Protein AF-A0A935Y5U5-F1 (afdb_monomer_lite)

Secondary structure (DSSP, 8-state):
-HHHHHHHHHHHHHHHHHHHHH-TT-HHHHHHHHHHHHHH-TT-SS-TTHHHHHHHHHHHGGGHHHHHHHHHHHHHHHHHHHHHTT-HHHHHHHHHHHHHH-TT-HHHHHHHHHHHHTT-

Radius of gyration: 15.13 Å; chains: 1; bounding box: 42×33×37 Å

Foldseek 3Di:
DLVVLLVVLVVQLVVLVVVCVVVVLPLVSLLSNLVSLCSNVVVCPPLRSLVSLVSSLVNVVVPCPVCLVVLLVSLCSVLVVCVVVVNLVSNLVSLVVNCVSPVPPPVSVVSNVVSVVVPD

Structure (mmCIF, N/CA/C/O backbone):
data_AF-A0A935Y5U5-F1
#
_entry.id   AF-A0A935Y5U5-F1
#
loop_
_atom_site.group_PDB
_atom_site.id
_atom_site.type_symbol
_atom_site.label_atom_id
_atom_site.label_alt_id
_atom_site.label_comp_id
_atom_site.label_asym_id
_atom_site.label_entity_id
_atom_site.label_seq_id
_atom_site.pdbx_PDB_ins_code
_atom_site.Cartn_x
_atom_site.Cartn_y
_atom_site.Cartn_z
_atom_site.occupancy
_atom_site.B_iso_or_equiv
_atom_site.auth_seq_id
_atom_site.auth_comp_id
_atom_site.auth_asym_id
_atom_site.auth_atom_id
_atom_site.pdbx_PDB_model_num
ATOM 1 N N . MET A 1 1 ? 18.729 18.181 -3.562 1.00 60.41 1 MET A N 1
ATOM 2 C CA . MET A 1 1 ? 18.471 16.768 -3.198 1.00 60.41 1 MET A CA 1
ATOM 3 C C . MET A 1 1 ? 17.078 16.299 -3.629 1.00 60.41 1 MET A C 1
ATOM 5 O O . MET A 1 1 ? 17.011 15.240 -4.228 1.00 60.41 1 MET A O 1
ATOM 9 N N . ALA A 1 2 ? 15.997 17.071 -3.429 1.00 64.44 2 ALA A N 1
ATOM 10 C CA . ALA A 1 2 ? 14.640 16.671 -3.849 1.00 64.44 2 ALA A CA 1
ATOM 11 C C . ALA A 1 2 ? 14.477 16.396 -5.366 1.00 64.44 2 ALA A C 1
ATOM 13 O O . ALA A 1 2 ? 13.883 15.388 -5.730 1.00 64.44 2 ALA A O 1
ATOM 14 N N . TYR A 1 3 ? 15.071 17.219 -6.242 1.00 64.12 3 TYR A N 1
ATOM 15 C CA . TYR A 1 3 ? 14.993 17.035 -7.704 1.00 64.12 3 TYR A CA 1
ATOM 16 C C . TYR A 1 3 ? 15.606 15.713 -8.202 1.00 64.12 3 TYR A C 1
ATOM 18 O O . TYR A 1 3 ? 14.997 15.019 -9.004 1.00 64.12 3 TYR A O 1
ATOM 26 N N . TYR A 1 4 ? 16.760 15.307 -7.662 1.00 67.88 4 TYR A N 1
ATOM 27 C CA . TYR A 1 4 ? 17.428 14.056 -8.050 1.00 67.88 4 TYR A CA 1
ATOM 28 C C . TYR A 1 4 ? 16.581 12.815 -7.730 1.00 67.88 4 TYR A C 1
ATOM 30 O O . TYR A 1 4 ? 16.537 11.859 -8.499 1.00 67.88 4 TYR A O 1
ATOM 38 N N . ASN A 1 5 ? 15.875 12.846 -6.597 1.00 74.62 5 ASN A N 1
ATOM 39 C CA . ASN A 1 5 ? 15.003 11.747 -6.196 1.00 74.62 5 ASN A CA 1
ATOM 40 C C . ASN A 1 5 ? 13.753 11.670 -7.082 1.00 74.62 5 ASN A C 1
ATOM 42 O O . ASN A 1 5 ? 13.278 10.572 -7.353 1.00 74.62 5 ASN A O 1
ATOM 46 N N . LEU A 1 6 ? 13.239 12.811 -7.554 1.00 82.06 6 LEU A N 1
ATOM 47 C CA . LEU A 1 6 ? 12.109 12.846 -8.481 1.00 82.06 6 LEU A CA 1
ATOM 48 C C . LEU A 1 6 ? 12.471 12.189 -9.821 1.00 82.06 6 LEU A C 1
ATOM 50 O O . LEU A 1 6 ? 11.748 11.300 -10.270 1.00 82.06 6 LEU A O 1
ATOM 54 N N . ASP A 1 7 ? 13.622 12.547 -10.395 1.00 87.25 7 ASP A N 1
ATOM 55 C CA . ASP A 1 7 ? 14.110 11.965 -11.652 1.00 87.25 7 ASP A CA 1
ATOM 56 C C . ASP A 1 7 ? 14.351 10.453 -11.516 1.00 87.25 7 ASP A C 1
ATOM 58 O O . ASP A 1 7 ? 13.924 9.662 -12.361 1.00 87.25 7 ASP A O 1
ATOM 62 N N . ALA A 1 8 ? 14.972 10.025 -10.411 1.00 92.00 8 ALA A N 1
ATOM 63 C CA . ALA A 1 8 ? 15.203 8.610 -10.130 1.00 92.00 8 ALA A CA 1
ATOM 64 C C . ALA A 1 8 ? 13.888 7.819 -9.983 1.00 92.00 8 ALA A C 1
ATOM 66 O O . ALA A 1 8 ? 13.785 6.692 -10.473 1.00 92.00 8 ALA A O 1
ATOM 67 N N . ASN A 1 9 ? 12.863 8.404 -9.355 1.00 92.81 9 ASN A N 1
ATOM 68 C CA . ASN A 1 9 ? 11.550 7.772 -9.224 1.00 92.81 9 ASN A CA 1
ATOM 69 C C . ASN A 1 9 ? 10.839 7.637 -10.580 1.00 92.81 9 ASN A C 1
ATOM 71 O O . ASN A 1 9 ? 10.286 6.577 -10.871 1.00 92.81 9 ASN A O 1
ATOM 75 N N . GLN A 1 10 ? 10.896 8.657 -11.440 1.00 94.69 10 GLN A N 1
ATOM 76 C CA . GLN A 1 10 ? 10.327 8.580 -12.792 1.00 94.69 10 GLN A CA 1
ATOM 77 C C . GLN A 1 10 ? 11.006 7.493 -13.635 1.00 94.69 10 GLN A C 1
ATOM 79 O O . GLN A 1 10 ? 10.340 6.701 -14.307 1.00 94.69 10 GLN A O 1
ATOM 84 N N . GLN A 1 11 ? 12.337 7.414 -13.568 1.00 95.44 11 GLN A N 1
ATOM 85 C CA . GLN A 1 11 ? 13.107 6.377 -14.258 1.00 95.44 11 GLN A CA 1
ATOM 86 C C . GLN A 1 11 ? 12.776 4.974 -13.737 1.00 95.44 11 GLN A C 1
ATOM 88 O O . GLN A 1 11 ? 12.621 4.039 -14.532 1.00 95.44 11 GLN A O 1
ATOM 93 N N . ALA A 1 12 ? 12.629 4.821 -12.418 1.00 95.50 12 ALA A N 1
ATOM 94 C CA . ALA A 1 12 ? 12.221 3.563 -11.810 1.00 95.50 12 ALA A CA 1
ATOM 95 C C . ALA A 1 12 ? 10.825 3.135 -12.290 1.00 95.50 12 ALA A C 1
ATOM 97 O O . ALA A 1 12 ? 10.672 1.997 -12.738 1.00 95.50 12 ALA A O 1
ATOM 98 N N . ASP A 1 13 ? 9.829 4.031 -12.275 1.00 97.81 13 ASP A N 1
ATOM 99 C CA . ASP A 1 13 ? 8.478 3.707 -12.757 1.00 97.81 13 ASP A CA 1
ATOM 100 C C . ASP A 1 13 ? 8.489 3.250 -14.221 1.00 97.81 13 ASP A C 1
ATOM 102 O O . ASP A 1 13 ? 7.955 2.187 -14.537 1.00 97.81 13 ASP A O 1
ATOM 106 N N . SER A 1 14 ? 9.171 3.996 -15.097 1.00 97.19 14 SER A N 1
ATOM 107 C CA . SER A 1 14 ? 9.289 3.664 -16.524 1.00 97.19 14 SER A CA 1
ATOM 108 C C . SER A 1 14 ? 9.949 2.301 -16.756 1.00 97.19 14 SER A C 1
ATOM 110 O O . SER A 1 14 ? 9.502 1.510 -17.591 1.00 97.19 14 SER A O 1
ATOM 112 N N . THR A 1 15 ? 10.990 1.986 -15.984 1.00 97.44 15 THR A N 1
ATOM 113 C CA . THR A 1 15 ? 11.693 0.701 -16.084 1.00 97.44 15 THR A CA 1
ATOM 114 C C . THR A 1 15 ? 10.771 -0.455 -15.710 1.00 97.44 15 THR A C 1
ATOM 116 O O . THR A 1 15 ? 10.658 -1.426 -16.459 1.00 97.44 15 THR A O 1
ATOM 119 N N . PHE A 1 16 ? 10.061 -0.348 -14.585 1.00 97.88 16 PHE A N 1
ATOM 120 C CA . PHE A 1 16 ? 9.140 -1.401 -14.159 1.00 97.88 16 PHE A CA 1
ATOM 121 C C . PHE A 1 16 ? 7.875 -1.470 -15.017 1.00 97.88 16 PHE A C 1
ATOM 123 O O . PHE A 1 16 ? 7.330 -2.559 -15.176 1.00 97.88 16 PHE A O 1
ATOM 130 N N . ALA A 1 17 ? 7.440 -0.368 -15.634 1.00 97.94 17 ALA A N 1
ATOM 131 C CA . ALA A 1 17 ? 6.370 -0.395 -16.627 1.00 97.94 17 ALA A CA 1
ATOM 132 C C . ALA A 1 17 ? 6.724 -1.331 -17.796 1.00 97.94 17 ALA A C 1
ATOM 134 O O . ALA A 1 17 ? 5.956 -2.246 -18.082 1.00 97.94 17 ALA A O 1
ATOM 135 N N . LYS A 1 18 ? 7.928 -1.198 -18.372 1.00 98.00 18 LYS A N 1
ATOM 136 C CA . LYS A 1 18 ? 8.413 -2.079 -19.454 1.00 98.00 18 LYS A CA 1
ATOM 137 C C . LYS A 1 18 ? 8.526 -3.545 -19.027 1.00 98.00 18 LYS A C 1
ATOM 139 O O . LYS A 1 18 ? 8.200 -4.444 -19.792 1.00 98.00 18 LYS A O 1
ATOM 144 N N . VAL A 1 19 ? 8.965 -3.810 -17.794 1.00 97.06 19 VAL A N 1
ATOM 145 C CA . VAL A 1 19 ? 9.018 -5.184 -17.254 1.00 97.06 19 VAL A CA 1
ATOM 146 C C . VAL A 1 19 ? 7.619 -5.808 -17.191 1.00 97.06 19 VAL A C 1
ATOM 148 O O . VAL A 1 19 ? 7.440 -6.984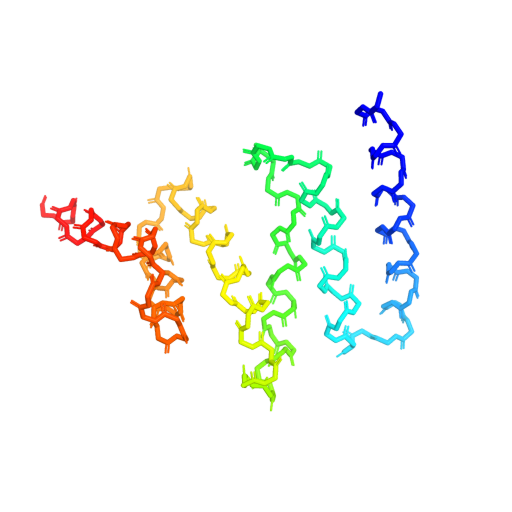 -17.518 1.00 97.06 19 VAL A O 1
ATOM 151 N N . LEU A 1 20 ? 6.621 -5.023 -16.786 1.00 98.06 20 LEU A N 1
ATOM 152 C CA . LEU A 1 20 ? 5.242 -5.478 -16.623 1.00 98.06 20 LEU A CA 1
ATOM 153 C C . LEU A 1 20 ? 4.478 -5.615 -17.946 1.00 98.06 20 LEU A C 1
ATOM 155 O O . LEU A 1 20 ? 3.485 -6.335 -17.971 1.00 98.06 20 LEU A O 1
ATOM 159 N N . GLU A 1 21 ? 4.951 -5.012 -19.042 1.00 97.19 21 GLU A N 1
ATOM 160 C CA . GLU A 1 21 ? 4.450 -5.320 -20.393 1.00 97.19 21 GLU A CA 1
ATOM 161 C C . GLU A 1 21 ? 4.697 -6.793 -20.756 1.00 97.19 21 GLU A C 1
ATOM 163 O O . GLU A 1 21 ? 3.873 -7.422 -21.415 1.00 97.19 21 GLU A O 1
ATOM 168 N N . ILE A 1 22 ? 5.812 -7.360 -20.286 1.00 97.25 22 ILE A N 1
ATOM 169 C CA . ILE A 1 22 ? 6.205 -8.751 -20.550 1.00 97.25 22 ILE A CA 1
ATOM 170 C C . ILE A 1 22 ? 5.671 -9.687 -19.458 1.00 97.25 22 ILE A C 1
ATOM 172 O O . ILE A 1 22 ? 5.269 -10.817 -19.730 1.00 97.25 22 ILE A O 1
ATOM 176 N N . THR A 1 23 ? 5.679 -9.230 -18.203 1.00 95.50 23 THR A N 1
ATOM 177 C CA . THR A 1 23 ? 5.348 -10.049 -17.024 1.00 95.50 23 THR A CA 1
ATOM 178 C C . THR A 1 23 ? 4.293 -9.379 -16.136 1.00 95.50 23 THR A C 1
ATOM 180 O O . THR A 1 23 ? 4.571 -9.023 -14.990 1.00 95.50 23 THR A O 1
ATOM 183 N N . PRO A 1 24 ? 3.044 -9.216 -16.612 1.00 95.88 24 PR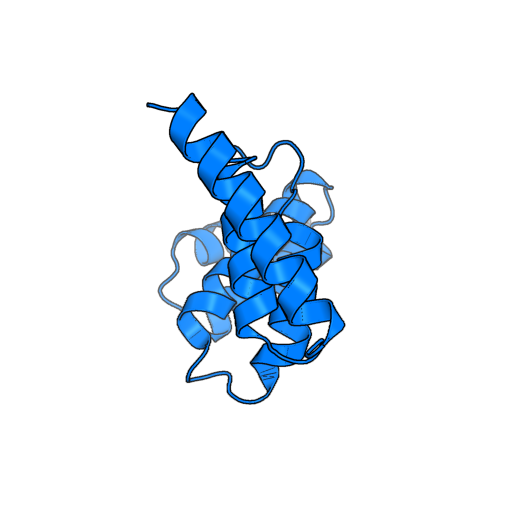O A N 1
ATOM 184 C CA . PRO A 1 24 ? 2.022 -8.430 -15.912 1.00 95.88 24 PRO A CA 1
ATOM 185 C C . PRO A 1 24 ? 1.583 -9.039 -14.574 1.00 95.88 24 PRO A C 1
ATOM 187 O O . PRO A 1 24 ? 0.980 -8.355 -13.756 1.00 95.88 24 PRO A O 1
ATOM 190 N N . THR A 1 25 ? 1.890 -10.308 -14.313 1.00 95.56 25 THR A N 1
ATOM 191 C CA . THR A 1 25 ? 1.591 -10.990 -13.045 1.00 95.56 25 THR A CA 1
ATOM 192 C C . THR A 1 25 ? 2.727 -10.888 -12.024 1.00 95.56 25 THR A C 1
ATOM 194 O O . THR A 1 25 ? 2.619 -11.415 -10.915 1.00 95.56 25 THR A O 1
ATOM 197 N N . TYR A 1 26 ? 3.822 -10.194 -12.351 1.00 95.06 26 TYR A N 1
ATOM 198 C CA . TYR A 1 26 ? 4.949 -10.024 -11.443 1.00 95.06 26 TYR A CA 1
ATOM 199 C C . TYR A 1 26 ? 4.635 -8.995 -10.348 1.00 95.06 26 TYR A C 1
ATOM 201 O O . TYR A 1 26 ? 4.866 -7.795 -10.501 1.00 95.06 26 TYR A O 1
ATOM 209 N N . ALA A 1 27 ? 4.132 -9.475 -9.206 1.00 95.31 27 ALA A N 1
ATOM 210 C CA . ALA A 1 27 ? 3.714 -8.639 -8.077 1.00 95.31 27 ALA A CA 1
ATOM 211 C C . ALA A 1 27 ? 4.783 -7.616 -7.646 1.00 95.31 27 ALA A C 1
ATOM 213 O O . ALA A 1 27 ? 4.480 -6.444 -7.440 1.00 95.31 27 ALA A O 1
ATOM 214 N N . GLN A 1 28 ? 6.052 -8.024 -7.555 1.00 94.75 28 GLN A N 1
ATOM 215 C CA . GLN A 1 28 ? 7.121 -7.114 -7.128 1.00 94.75 28 GLN A CA 1
ATOM 216 C C . GLN A 1 28 ? 7.350 -5.968 -8.123 1.00 94.75 28 GLN A C 1
ATOM 218 O O . GLN A 1 28 ? 7.676 -4.866 -7.695 1.00 94.75 28 GLN A O 1
ATOM 223 N N . GLY A 1 29 ? 7.116 -6.179 -9.424 1.00 97.00 29 GLY A N 1
ATOM 224 C CA . GLY A 1 29 ? 7.154 -5.101 -10.414 1.00 97.00 29 GLY A CA 1
ATOM 225 C C . GLY A 1 29 ? 6.112 -4.022 -10.113 1.00 97.00 29 GLY A C 1
ATOM 226 O O . GLY A 1 29 ? 6.438 -2.835 -10.091 1.00 97.00 29 GLY A O 1
ATOM 227 N N . TRP A 1 30 ? 4.883 -4.427 -9.778 1.00 98.00 30 TRP A N 1
ATOM 228 C CA . TRP A 1 30 ? 3.822 -3.501 -9.363 1.00 98.00 30 TRP A CA 1
ATOM 229 C C . TRP A 1 30 ? 4.155 -2.775 -8.060 1.00 98.00 30 TRP A C 1
ATOM 231 O O . TRP A 1 30 ? 3.954 -1.565 -7.966 1.00 98.00 30 TRP A O 1
ATOM 241 N N . LEU A 1 31 ? 4.742 -3.472 -7.083 1.00 97.75 31 LEU A N 1
ATOM 242 C CA . LEU A 1 31 ? 5.203 -2.843 -5.844 1.00 97.75 31 LEU A CA 1
ATOM 243 C C . LEU A 1 31 ? 6.260 -1.764 -6.109 1.00 97.75 31 LEU A C 1
ATOM 245 O O . LEU A 1 31 ? 6.228 -0.706 -5.480 1.00 97.75 31 LEU A O 1
ATOM 249 N N . MET A 1 32 ? 7.203 -2.011 -7.021 1.00 98.06 32 MET A N 1
ATOM 250 C CA . MET A 1 32 ? 8.238 -1.026 -7.340 1.00 98.06 32 MET A CA 1
ATOM 251 C C . MET A 1 32 ? 7.654 0.212 -8.020 1.00 98.06 32 MET A C 1
ATOM 253 O O . MET A 1 32 ? 8.025 1.326 -7.650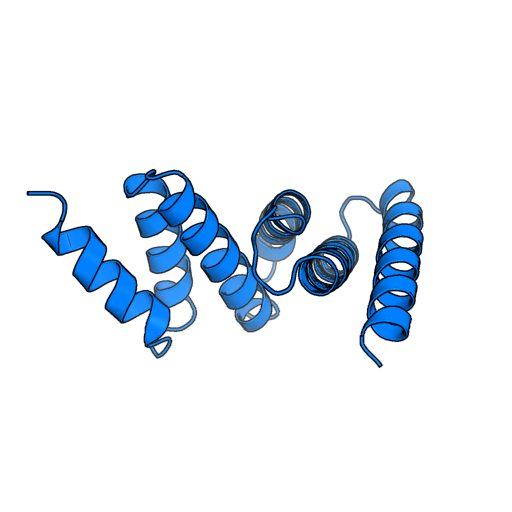 1.00 98.06 32 MET A O 1
ATOM 257 N N . ARG A 1 33 ? 6.679 0.042 -8.923 1.00 98.38 33 ARG A N 1
ATOM 258 C CA . ARG A 1 33 ? 5.920 1.175 -9.480 1.00 98.38 33 ARG A CA 1
ATOM 259 C C . ARG A 1 33 ? 5.184 1.952 -8.395 1.00 98.38 33 ARG A C 1
ATOM 261 O O . ARG A 1 33 ? 5.266 3.177 -8.363 1.00 98.38 33 ARG A O 1
ATOM 268 N N . ALA A 1 34 ? 4.540 1.266 -7.451 1.00 98.12 34 ALA A N 1
ATOM 269 C CA . ALA A 1 34 ? 3.867 1.921 -6.331 1.00 98.12 34 ALA A CA 1
ATOM 270 C C . ALA A 1 34 ? 4.840 2.756 -5.478 1.00 98.12 34 ALA A C 1
ATOM 272 O O . ALA A 1 34 ? 4.554 3.904 -5.141 1.00 98.12 34 ALA A O 1
ATOM 273 N N . ARG A 1 35 ? 6.027 2.220 -5.172 1.00 97.12 35 ARG A N 1
ATOM 274 C CA . ARG A 1 35 ? 7.063 2.937 -4.409 1.00 97.12 35 ARG A CA 1
ATOM 275 C C . ARG A 1 35 ? 7.601 4.152 -5.156 1.00 97.12 35 ARG A C 1
ATOM 277 O O . ARG A 1 35 ? 7.705 5.214 -4.550 1.00 97.12 35 ARG A O 1
ATOM 284 N N . ALA A 1 36 ? 7.890 4.005 -6.447 1.00 97.56 36 ALA A N 1
ATOM 285 C CA . ALA A 1 36 ? 8.327 5.105 -7.298 1.00 97.56 36 ALA A CA 1
ATOM 286 C C . ALA A 1 36 ? 7.286 6.233 -7.312 1.00 97.56 36 ALA A C 1
ATOM 288 O O . ALA A 1 36 ? 7.606 7.378 -7.012 1.00 97.56 36 ALA A O 1
ATOM 289 N N . ASN A 1 37 ? 6.017 5.897 -7.551 1.00 97.56 37 ASN A N 1
ATOM 290 C CA . ASN A 1 37 ? 4.934 6.878 -7.600 1.00 97.56 37 ASN A CA 1
ATOM 291 C C . ASN A 1 37 ? 4.659 7.544 -6.252 1.00 97.56 37 ASN A C 1
ATOM 293 O O . ASN A 1 37 ? 4.411 8.743 -6.208 1.00 97.56 37 ASN A O 1
ATOM 297 N N . ARG A 1 38 ? 4.796 6.816 -5.141 1.00 95.56 38 ARG A N 1
ATOM 298 C CA . ARG A 1 38 ? 4.748 7.420 -3.804 1.00 95.56 38 ARG A CA 1
ATOM 299 C C . ARG A 1 38 ? 5.931 8.362 -3.561 1.00 95.56 38 ARG A C 1
ATOM 301 O O . ARG A 1 38 ? 5.779 9.372 -2.893 1.00 95.56 38 ARG A O 1
ATOM 308 N N . GLY A 1 39 ? 7.108 8.053 -4.100 1.00 94.50 39 GLY A N 1
ATOM 309 C CA . GLY A 1 39 ? 8.265 8.947 -4.045 1.00 94.50 39 GLY A CA 1
ATOM 310 C C . GLY A 1 39 ? 8.093 10.227 -4.873 1.00 94.50 39 GLY A C 1
ATOM 311 O O . GLY A 1 39 ? 8.714 11.238 -4.553 1.00 94.50 39 GLY A O 1
ATOM 312 N N . MET A 1 40 ? 7.252 10.193 -5.912 1.00 94.56 40 MET A N 1
ATOM 313 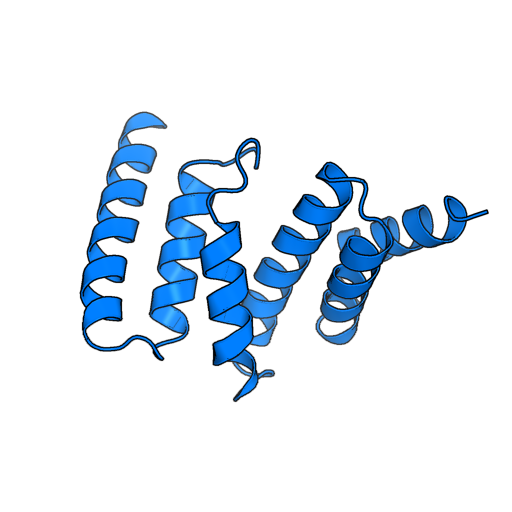C CA . MET A 1 40 ? 6.868 11.369 -6.708 1.00 94.56 40 MET A CA 1
ATOM 314 C C . MET A 1 40 ? 5.738 12.188 -6.063 1.00 94.56 40 MET A C 1
ATOM 316 O O . MET A 1 40 ? 5.598 13.365 -6.376 1.00 94.56 40 MET A O 1
ATOM 320 N N . ASP A 1 41 ? 4.965 11.584 -5.158 1.00 94.00 41 ASP A N 1
ATOM 321 C CA . ASP A 1 41 ? 3.857 12.201 -4.420 1.00 94.00 41 ASP A CA 1
ATOM 322 C C . ASP A 1 41 ? 3.990 11.922 -2.907 1.00 94.00 41 ASP A C 1
ATOM 324 O O . ASP A 1 41 ? 3.220 11.138 -2.344 1.00 94.00 41 ASP A O 1
ATOM 328 N N . PRO A 1 42 ? 5.008 12.502 -2.236 1.00 90.31 42 PRO A N 1
ATOM 329 C CA . PRO A 1 42 ? 5.351 12.162 -0.852 1.00 90.31 42 PRO A CA 1
ATOM 330 C C . PRO A 1 42 ? 4.250 12.519 0.154 1.00 90.31 42 PRO A C 1
ATOM 332 O O . PRO A 1 42 ? 4.111 11.838 1.172 1.00 90.31 42 PRO A O 1
ATOM 335 N N . ASP A 1 43 ? 3.457 13.544 -0.158 1.00 91.06 43 ASP A N 1
ATOM 336 C CA . ASP A 1 43 ? 2.355 14.035 0.670 1.00 91.06 43 ASP A CA 1
ATOM 337 C C . ASP A 1 43 ? 1.008 13.373 0.317 1.00 91.06 43 ASP A C 1
ATOM 339 O O . ASP A 1 43 ? -0.016 13.704 0.910 1.00 91.06 43 ASP A O 1
ATOM 343 N N . ASN A 1 44 ? 0.998 12.420 -0.627 1.00 90.75 44 ASN A N 1
ATOM 344 C CA . ASN A 1 44 ? -0.201 11.744 -1.135 1.00 90.75 44 ASN A CA 1
ATOM 345 C C . ASN A 1 44 ? -1.301 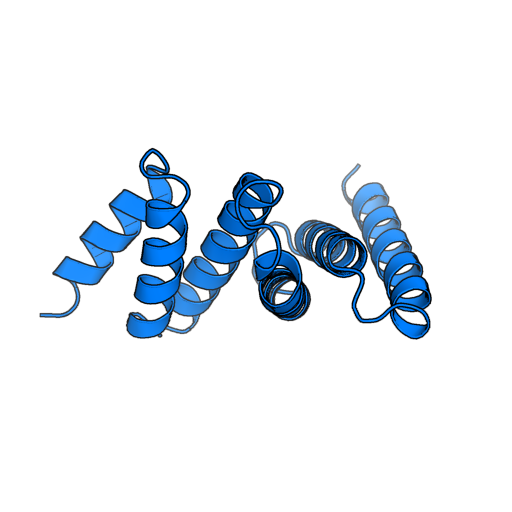12.719 -1.588 1.00 90.75 44 ASN A C 1
ATOM 347 O O . ASN A 1 44 ? -2.483 12.502 -1.342 1.00 90.75 44 ASN A O 1
ATOM 351 N N . THR A 1 45 ? -0.919 13.812 -2.239 1.00 92.94 45 THR A N 1
ATOM 352 C CA . THR A 1 45 ? -1.865 14.819 -2.738 1.00 92.94 45 THR A CA 1
ATOM 353 C C . THR A 1 45 ? -2.625 14.335 -3.969 1.00 92.94 45 THR A C 1
ATOM 355 O O . THR A 1 45 ? -3.798 14.660 -4.145 1.00 92.94 45 THR A O 1
ATOM 358 N N . LEU A 1 46 ? -1.968 13.536 -4.813 1.00 95.31 46 LEU A N 1
ATOM 359 C CA . LEU A 1 46 ? -2.510 13.013 -6.070 1.00 95.31 46 LEU A CA 1
ATOM 360 C C . LEU A 1 46 ? -2.839 11.518 -5.989 1.00 95.31 46 LEU A C 1
ATOM 362 O O . LEU A 1 46 ? -3.534 10.983 -6.850 1.00 95.31 46 LEU A O 1
ATOM 366 N N . PHE A 1 47 ? -2.321 10.840 -4.969 1.00 96.50 47 PHE A N 1
ATOM 367 C CA . PHE A 1 47 ? -2.389 9.399 -4.776 1.00 96.50 47 PHE A CA 1
ATOM 368 C C . PHE A 1 47 ? -1.848 8.588 -5.965 1.00 96.50 47 PHE A C 1
ATOM 370 O O . PHE A 1 47 ? -2.410 7.555 -6.342 1.00 96.50 47 PHE A O 1
ATOM 377 N N . LEU A 1 48 ? -0.721 9.025 -6.543 1.00 97.44 48 LEU A N 1
ATOM 378 C CA . LEU A 1 48 ? -0.146 8.423 -7.760 1.00 97.44 48 LEU A CA 1
ATOM 379 C C . LEU A 1 48 ? 0.135 6.917 -7.634 1.00 97.44 48 LEU A C 1
ATOM 381 O O . LEU A 1 48 ? 0.123 6.190 -8.626 1.00 97.44 48 LEU A O 1
ATOM 385 N N . ALA A 1 49 ? 0.391 6.420 -6.422 1.00 98.06 49 ALA A N 1
ATOM 386 C CA . ALA A 1 49 ? 0.705 5.013 -6.201 1.00 98.06 49 ALA A CA 1
ATOM 387 C C . ALA A 1 49 ? -0.528 4.098 -6.139 1.00 98.06 49 ALA A C 1
ATOM 389 O O . ALA A 1 49 ? -0.368 2.876 -6.188 1.00 98.06 49 ALA A O 1
ATOM 390 N N . LYS A 1 50 ? -1.743 4.659 -6.047 1.00 98.19 50 LYS A N 1
ATOM 391 C CA . LYS A 1 50 ? -3.001 3.914 -5.877 1.00 98.19 50 LYS A CA 1
ATOM 392 C C . LYS A 1 50 ? -3.156 2.733 -6.849 1.00 98.19 50 LYS A C 1
ATOM 394 O O . LYS A 1 50 ? -3.249 1.608 -6.355 1.00 98.19 50 LYS A O 1
ATOM 399 N N . PRO A 1 51 ? -3.143 2.923 -8.187 1.00 98.06 51 PRO A N 1
ATOM 400 C CA . PRO A 1 51 ? -3.402 1.820 -9.119 1.00 98.06 51 PRO A CA 1
ATOM 401 C C . PRO A 1 51 ? -2.363 0.695 -9.008 1.00 98.06 51 PRO A C 1
ATOM 403 O O . PRO A 1 51 ? -2.661 -0.475 -9.246 1.00 98.06 51 PRO A O 1
ATOM 406 N N . PHE A 1 52 ? -1.136 1.034 -8.613 1.00 98.44 52 PHE A N 1
ATOM 407 C CA . PHE A 1 52 ? -0.045 0.075 -8.485 1.00 98.44 52 PHE A CA 1
ATOM 408 C C . PHE A 1 52 ? -0.122 -0.713 -7.176 1.00 98.44 52 PHE A C 1
ATOM 410 O O . PHE A 1 52 ? 0.153 -1.912 -7.178 1.00 98.44 52 PHE A O 1
ATOM 417 N N . TYR A 1 53 ? -0.545 -0.083 -6.076 1.00 98.25 53 TYR A N 1
ATOM 418 C CA . TYR A 1 53 ? -0.837 -0.801 -4.835 1.00 98.25 53 TYR A CA 1
ATOM 419 C C . TYR A 1 53 ? -2.048 -1.725 -4.976 1.00 98.25 53 TYR A C 1
ATOM 421 O O . TYR A 1 53 ? -1.987 -2.853 -4.493 1.00 98.25 53 TYR A O 1
ATOM 429 N N . GLU A 1 54 ? -3.099 -1.304 -5.686 1.00 97.62 54 GLU A N 1
ATOM 430 C CA . GLU A 1 54 ? -4.254 -2.163 -5.990 1.00 97.62 54 GLU A CA 1
ATOM 431 C C . GLU A 1 54 ? -3.822 -3.415 -6.766 1.00 97.62 54 GLU A C 1
ATOM 433 O O . GLU A 1 54 ? -4.116 -4.537 -6.347 1.00 97.62 54 GLU A O 1
ATOM 438 N N . LYS A 1 55 ? -3.033 -3.247 -7.838 1.00 97.56 55 LYS A N 1
ATOM 439 C CA . LYS A 1 55 ? -2.492 -4.388 -8.592 1.00 97.56 55 LYS A CA 1
ATOM 440 C C . LYS A 1 55 ? -1.519 -5.247 -7.798 1.00 97.56 55 LYS A C 1
ATOM 442 O O . LYS A 1 55 ? -1.527 -6.468 -7.939 1.00 97.56 55 LYS A O 1
ATOM 447 N N . TYR A 1 56 ? -0.704 -4.644 -6.938 1.00 97.44 56 TYR A N 1
ATOM 448 C CA . TYR A 1 56 ? 0.158 -5.403 -6.044 1.00 97.44 56 TYR A CA 1
ATOM 449 C C . TYR A 1 56 ? -0.656 -6.297 -5.100 1.00 97.44 56 TYR A C 1
ATOM 451 O O . TYR A 1 56 ? -0.347 -7.479 -4.984 1.00 97.44 56 TYR A O 1
ATOM 459 N N . ILE A 1 57 ? -1.703 -5.763 -4.466 1.00 96.25 57 ILE A N 1
ATOM 460 C CA . ILE A 1 57 ? -2.579 -6.511 -3.551 1.00 96.25 57 ILE A CA 1
ATOM 461 C C . ILE A 1 57 ? -3.241 -7.695 -4.263 1.00 96.25 57 ILE A C 1
ATOM 463 O O . ILE A 1 57 ? -3.234 -8.803 -3.724 1.00 96.25 57 ILE A O 1
ATOM 467 N N . GLU A 1 58 ? -3.754 -7.476 -5.478 1.00 95.00 58 GLU A N 1
ATOM 468 C CA . GLU A 1 58 ? -4.372 -8.517 -6.313 1.00 95.00 58 GLU A CA 1
ATOM 469 C C . GLU A 1 58 ? -3.432 -9.717 -6.523 1.00 95.00 58 GLU A C 1
ATOM 471 O O . GLU A 1 58 ? -3.854 -10.867 -6.419 1.00 95.00 58 GLU A O 1
ATOM 476 N N . LEU A 1 59 ? -2.141 -9.462 -6.759 1.00 94.75 59 LEU A N 1
ATOM 477 C CA . LEU A 1 59 ? -1.155 -10.496 -7.097 1.00 94.75 59 LEU A CA 1
ATOM 478 C C . LEU A 1 59 ? -0.427 -11.081 -5.871 1.00 94.75 59 LEU A C 1
ATOM 480 O O . LEU A 1 59 ? -0.069 -12.262 -5.850 1.00 94.75 59 LEU A O 1
ATOM 484 N N . ALA A 1 60 ? -0.204 -10.273 -4.834 1.00 90.94 60 ALA A N 1
ATOM 485 C CA . ALA A 1 60 ? 0.545 -10.653 -3.635 1.00 90.94 60 ALA A CA 1
ATOM 486 C C . ALA A 1 60 ? -0.254 -11.544 -2.668 1.00 90.94 60 ALA A C 1
ATOM 488 O O . ALA A 1 60 ? 0.326 -12.135 -1.755 1.00 90.94 60 ALA A O 1
ATOM 489 N N . GLY A 1 61 ? -1.568 -11.684 -2.881 1.00 74.44 61 GLY A N 1
ATOM 490 C CA . GLY A 1 61 ? -2.448 -12.530 -2.072 1.00 74.44 61 GLY A CA 1
ATOM 491 C C . GLY A 1 61 ? -2.129 -14.030 -2.113 1.00 74.44 61 GLY A C 1
ATOM 492 O O . GLY A 1 61 ? -2.598 -14.759 -1.243 1.00 74.44 61 GLY A O 1
ATOM 493 N N . SER A 1 62 ? -1.322 -14.482 -3.080 1.00 79.12 62 SER A N 1
ATOM 494 C CA . SER A 1 62 ? -0.890 -15.881 -3.223 1.00 79.12 62 SER A CA 1
ATOM 495 C C . SER A 1 62 ? 0.090 -16.341 -2.135 1.00 79.12 62 SER A C 1
ATOM 497 O O . SER A 1 62 ? 0.129 -17.524 -1.814 1.00 79.12 62 SER A O 1
ATOM 499 N N . ASP A 1 63 ? 0.837 -15.414 -1.530 1.00 83.81 63 ASP A N 1
ATOM 500 C CA . ASP A 1 63 ? 1.736 -15.678 -0.403 1.00 83.81 63 ASP A CA 1
ATOM 501 C C . ASP A 1 63 ? 1.699 -14.479 0.552 1.00 83.81 63 ASP A C 1
ATOM 503 O O . ASP A 1 63 ? 2.558 -13.589 0.538 1.00 83.81 63 ASP A O 1
ATOM 507 N N . LYS A 1 64 ? 0.618 -14.409 1.335 1.00 79.62 64 LYS A N 1
ATOM 508 C CA . LYS A 1 64 ? 0.371 -13.281 2.240 1.00 79.62 64 LYS A CA 1
ATOM 509 C C . LYS A 1 64 ? 1.444 -13.153 3.313 1.00 79.62 64 LYS A C 1
ATOM 511 O O . LYS A 1 64 ? 1.774 -12.026 3.660 1.00 79.62 64 LYS A O 1
ATOM 516 N N . GLU A 1 65 ? 2.012 -14.257 3.799 1.00 87.06 65 GLU A N 1
ATOM 517 C CA . GLU A 1 65 ? 3.028 -14.189 4.852 1.00 87.06 65 GLU A CA 1
ATOM 518 C C . GLU A 1 65 ? 4.342 -13.612 4.345 1.00 87.06 65 GLU A C 1
ATOM 520 O O . GLU A 1 65 ? 4.888 -12.687 4.949 1.00 87.06 65 GLU A O 1
ATOM 525 N N . LYS A 1 66 ? 4.809 -14.049 3.171 1.00 90.00 66 LYS A N 1
ATOM 526 C CA . LYS A 1 66 ? 6.005 -13.465 2.555 1.00 90.00 66 LYS A CA 1
ATOM 527 C C . LYS A 1 66 ? 5.832 -11.983 2.228 1.00 90.00 66 LYS A C 1
ATOM 529 O O . LYS A 1 66 ? 6.789 -11.211 2.281 1.00 90.00 66 LYS A O 1
ATOM 534 N N . ASN A 1 67 ? 4.616 -11.579 1.873 1.00 93.56 67 ASN A N 1
ATOM 535 C CA . ASN A 1 67 ? 4.310 -10.224 1.422 1.00 93.56 67 ASN A CA 1
ATOM 536 C C . ASN A 1 67 ? 3.744 -9.314 2.518 1.00 93.56 67 ASN A C 1
ATOM 538 O O . ASN A 1 67 ? 3.479 -8.142 2.242 1.00 93.56 67 ASN A O 1
ATOM 542 N N . LYS A 1 68 ? 3.595 -9.819 3.747 1.00 93.94 68 LYS A N 1
ATOM 543 C CA . LYS A 1 68 ? 2.880 -9.181 4.857 1.00 93.94 68 LYS A CA 1
ATOM 544 C C . LYS A 1 68 ? 3.261 -7.719 5.069 1.00 93.94 68 LYS A C 1
ATOM 546 O O . LYS A 1 68 ? 2.390 -6.855 5.037 1.00 93.94 68 LYS A O 1
ATOM 551 N N . ALA A 1 69 ? 4.553 -7.420 5.201 1.00 95.19 69 ALA A N 1
ATOM 552 C CA . ALA A 1 69 ? 5.023 -6.052 5.437 1.00 95.19 69 ALA A CA 1
ATOM 553 C C . ALA A 1 69 ? 4.643 -5.086 4.298 1.00 95.19 69 ALA A C 1
ATOM 555 O O . ALA A 1 69 ? 4.217 -3.959 4.534 1.00 95.19 69 ALA A O 1
ATOM 556 N N . ASN A 1 70 ? 4.752 -5.534 3.048 1.00 96.62 70 ASN A N 1
ATOM 557 C CA . ASN A 1 70 ? 4.404 -4.717 1.886 1.00 96.62 70 ASN A CA 1
ATOM 558 C C . ASN A 1 70 ? 2.885 -4.609 1.686 1.00 96.62 70 ASN A C 1
ATOM 560 O O . ASN A 1 70 ? 2.410 -3.577 1.222 1.00 96.62 70 ASN A O 1
ATOM 564 N N . LEU A 1 71 ? 2.124 -5.647 2.045 1.00 96.75 71 LEU A N 1
ATOM 565 C CA . LEU A 1 71 ? 0.661 -5.614 2.048 1.00 96.75 71 LEU A CA 1
ATOM 566 C C . LEU A 1 71 ? 0.139 -4.612 3.079 1.00 96.75 71 LEU A C 1
ATOM 568 O O . LEU A 1 71 ? -0.722 -3.813 2.740 1.00 96.75 71 LEU A O 1
ATOM 572 N N . VAL A 1 72 ? 0.715 -4.575 4.284 1.00 97.00 72 VAL A N 1
ATOM 573 C CA . VAL A 1 72 ? 0.393 -3.565 5.309 1.00 97.00 72 VAL A CA 1
ATOM 574 C C . VAL A 1 72 ? 0.604 -2.143 4.781 1.00 97.00 72 VAL A C 1
ATOM 576 O O . VAL A 1 72 ? -0.259 -1.286 4.952 1.00 97.00 72 VAL A O 1
ATOM 579 N N . ILE A 1 73 ? 1.717 -1.887 4.085 1.00 96.44 73 ILE A N 1
ATOM 580 C CA . ILE A 1 73 ? 1.984 -0.576 3.469 1.00 96.44 73 ILE A CA 1
ATOM 581 C C . ILE A 1 73 ? 0.927 -0.244 2.407 1.00 96.44 73 ILE A C 1
ATOM 583 O O . ILE A 1 73 ? 0.399 0.868 2.398 1.00 96.44 73 ILE A O 1
ATOM 587 N N . ALA A 1 74 ? 0.609 -1.199 1.530 1.00 97.56 74 ALA A N 1
ATOM 588 C CA . ALA A 1 74 ? -0.369 -1.015 0.461 1.00 97.56 74 ALA A CA 1
ATOM 589 C C . ALA A 1 74 ? -1.785 -0.766 1.010 1.00 97.56 74 ALA A C 1
ATOM 591 O O . ALA A 1 74 ? -2.462 0.159 0.568 1.00 97.56 74 ALA A O 1
ATOM 592 N N . TYR A 1 75 ? -2.211 -1.545 2.008 1.00 97.75 75 TYR A N 1
ATOM 593 C CA . TYR A 1 75 ? -3.507 -1.383 2.662 1.00 97.75 75 TYR A CA 1
ATOM 594 C C . TYR A 1 75 ? -3.617 -0.045 3.379 1.00 97.75 75 TYR A C 1
ATOM 596 O O . TYR A 1 75 ? -4.590 0.665 3.154 1.00 97.75 75 TYR A O 1
ATOM 604 N N . ASN A 1 76 ? -2.607 0.362 4.153 1.00 96.38 76 ASN A N 1
ATOM 605 C CA . ASN A 1 76 ? -2.621 1.677 4.795 1.00 96.38 76 ASN A CA 1
ATOM 606 C C . ASN A 1 76 ? -2.696 2.814 3.775 1.00 96.38 76 ASN A C 1
ATOM 608 O O . ASN A 1 76 ? -3.470 3.748 3.960 1.00 96.38 76 ASN A O 1
ATOM 612 N N . TYR A 1 77 ? -1.939 2.727 2.678 1.00 97.50 77 TYR A N 1
ATOM 613 C CA . TYR A 1 77 ? -1.994 3.724 1.611 1.00 97.50 77 TYR A CA 1
ATOM 614 C C . TYR A 1 77 ? -3.410 3.872 1.035 1.00 97.50 77 TYR A C 1
ATOM 616 O O . TYR A 1 77 ? -3.918 4.987 0.912 1.00 97.50 77 TYR A O 1
ATOM 624 N N . LEU A 1 78 ? -4.064 2.750 0.715 1.00 98.31 78 LEU A N 1
ATOM 625 C CA . LEU A 1 78 ? -5.429 2.758 0.191 1.00 98.31 78 LEU A CA 1
ATOM 626 C C . LEU A 1 78 ? -6.444 3.206 1.246 1.00 98.31 78 LEU A C 1
ATOM 628 O O . LEU A 1 78 ? -7.351 3.964 0.919 1.00 98.31 78 LEU A O 1
ATOM 632 N N . ALA A 1 79 ? -6.270 2.828 2.511 1.00 97.81 79 ALA A N 1
ATOM 633 C CA . ALA A 1 79 ? -7.129 3.289 3.595 1.00 97.81 79 ALA A CA 1
ATOM 634 C C . ALA A 1 79 ? -7.133 4.823 3.695 1.00 97.81 79 ALA A C 1
ATOM 636 O O . ALA A 1 79 ? -8.202 5.433 3.696 1.00 97.81 79 ALA A O 1
ATOM 637 N N . TYR A 1 80 ? -5.954 5.457 3.683 1.00 96.38 80 TYR A N 1
ATOM 638 C CA . TYR A 1 80 ? -5.838 6.920 3.682 1.00 96.38 80 TYR A CA 1
ATOM 639 C C . TYR A 1 80 ? -6.433 7.568 2.430 1.00 96.38 80 TYR A C 1
ATOM 641 O O . TYR A 1 80 ? -7.079 8.609 2.542 1.00 96.38 80 TYR A O 1
ATOM 649 N N . TYR A 1 81 ? -6.273 6.946 1.258 1.00 97.75 81 TYR A N 1
ATOM 650 C CA . TYR A 1 81 ? -6.952 7.403 0.045 1.00 97.75 81 TYR A CA 1
ATOM 651 C C . TYR A 1 81 ? -8.468 7.475 0.251 1.00 97.75 81 TYR A C 1
ATOM 653 O O . TYR A 1 81 ? -9.070 8.513 -0.010 1.00 97.75 81 TYR A O 1
ATOM 661 N N . TYR A 1 82 ? -9.084 6.414 0.773 1.00 97.81 82 TYR A N 1
ATOM 662 C CA . TYR A 1 82 ? -10.533 6.388 0.974 1.00 97.81 82 TYR A CA 1
ATOM 663 C C . TYR A 1 82 ? -11.009 7.334 2.083 1.00 97.81 82 TYR A C 1
ATOM 665 O O . TYR A 1 82 ? -12.077 7.924 1.933 1.00 97.81 82 TYR A O 1
ATOM 673 N N . VAL A 1 83 ? -10.201 7.585 3.125 1.00 95.62 83 VAL A N 1
ATOM 674 C CA . VAL A 1 83 ? -10.473 8.675 4.085 1.00 95.62 83 VAL A CA 1
ATOM 675 C C . VAL A 1 83 ? -10.536 10.021 3.360 1.00 95.62 83 VAL A C 1
ATOM 677 O O . VAL A 1 83 ? -11.486 10.775 3.556 1.00 95.62 83 VAL A O 1
ATOM 680 N N . GLN A 1 84 ? -9.574 10.311 2.478 1.00 95.50 84 GLN A N 1
ATOM 681 C CA . GLN A 1 84 ? -9.558 11.558 1.708 1.00 95.50 84 GLN A CA 1
ATOM 682 C C . GLN A 1 84 ? -10.755 11.671 0.751 1.00 95.50 84 GLN A C 1
ATOM 684 O O . GLN A 1 84 ? -11.251 12.771 0.515 1.00 95.50 84 GLN A O 1
ATOM 689 N N . GLN A 1 85 ? -11.249 10.544 0.230 1.00 96.00 85 GLN A N 1
ATOM 690 C CA . GLN A 1 85 ? -12.466 10.493 -0.588 1.00 96.00 85 GLN A CA 1
ATOM 691 C C . GLN A 1 85 ? -13.764 10.509 0.237 1.00 96.00 85 GLN A C 1
ATOM 693 O O . GLN A 1 85 ? -14.847 10.429 -0.336 1.00 96.00 85 GLN A O 1
ATOM 698 N N . SER A 1 86 ? -13.682 10.616 1.569 1.00 95.56 86 SER A N 1
ATOM 699 C CA . SER A 1 86 ? -14.826 10.502 2.490 1.00 95.56 86 SER A CA 1
ATOM 700 C C . SER A 1 86 ? -15.586 9.167 2.395 1.00 95.56 86 SER A C 1
ATOM 702 O O . SER A 1 86 ? -16.720 9.057 2.862 1.00 95.56 86 SER A O 1
ATOM 704 N N . ASP A 1 87 ? -14.964 8.129 1.833 1.00 96.81 87 ASP A N 1
ATOM 705 C CA . ASP A 1 87 ? -15.502 6.770 1.796 1.00 96.81 87 ASP A CA 1
ATOM 706 C C . ASP A 1 87 ? -15.024 6.001 3.032 1.00 96.81 87 ASP A C 1
ATOM 708 O O . ASP A 1 87 ? -14.085 5.197 3.017 1.00 96.81 87 ASP A O 1
ATOM 712 N N . ASN A 1 88 ? -15.688 6.283 4.150 1.00 95.06 88 ASN A N 1
ATOM 713 C CA . ASN A 1 88 ? -15.351 5.694 5.442 1.00 95.06 88 ASN A CA 1
ATOM 714 C C . ASN A 1 88 ? -15.529 4.168 5.466 1.00 95.06 88 ASN A C 1
ATOM 716 O O . ASN A 1 88 ? -14.854 3.490 6.242 1.00 95.06 88 ASN A O 1
ATOM 720 N N . ALA A 1 89 ? -16.413 3.617 4.627 1.00 96.31 89 ALA A N 1
ATOM 721 C CA . ALA A 1 89 ? -16.652 2.179 4.554 1.00 96.31 89 ALA A CA 1
ATOM 722 C C . ALA A 1 89 ? -15.452 1.456 3.926 1.00 96.31 89 ALA A C 1
ATOM 724 O O . ALA A 1 89 ? -14.933 0.486 4.494 1.00 96.31 89 ALA A O 1
ATOM 725 N N . MET A 1 90 ? -14.953 1.965 2.797 1.00 97.06 90 MET A N 1
ATOM 726 C CA . MET A 1 90 ? -13.749 1.425 2.168 1.00 97.06 90 MET A CA 1
ATOM 727 C C . MET A 1 90 ? -12.499 1.689 3.006 1.00 97.06 90 MET A C 1
ATOM 729 O O . MET A 1 90 ? -11.675 0.788 3.168 1.00 97.06 90 MET A O 1
ATOM 733 N N . ALA A 1 91 ? -12.376 2.876 3.608 1.00 97.88 91 ALA A N 1
ATOM 734 C CA . ALA A 1 91 ? -11.271 3.184 4.514 1.00 97.88 91 ALA A CA 1
ATOM 735 C C . ALA A 1 91 ? -11.193 2.178 5.671 1.00 97.88 91 ALA A C 1
ATOM 737 O O . ALA A 1 91 ? -10.134 1.604 5.931 1.00 97.88 91 ALA A O 1
ATOM 738 N N . LYS A 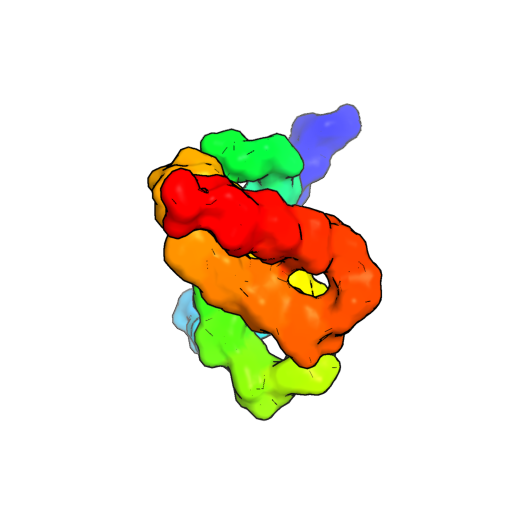1 92 ? -12.334 1.912 6.320 1.00 97.75 92 LYS A N 1
ATOM 739 C CA . LYS A 1 92 ? -12.441 0.924 7.397 1.00 97.75 92 LYS A CA 1
ATOM 740 C C . LYS A 1 92 ? -12.020 -0.467 6.929 1.00 97.75 92 LYS A C 1
ATOM 742 O O . LYS A 1 92 ? -11.201 -1.090 7.594 1.00 97.75 92 LYS A O 1
ATOM 747 N N . THR A 1 93 ? -12.503 -0.906 5.766 1.00 97.75 93 THR A N 1
ATOM 748 C CA . THR A 1 93 ? -12.144 -2.212 5.188 1.00 97.75 93 THR A CA 1
ATOM 749 C C . THR A 1 93 ? -10.625 -2.371 5.057 1.00 97.75 93 THR A C 1
ATOM 751 O O . THR A 1 93 ? -10.061 -3.385 5.464 1.00 97.75 93 THR A O 1
ATOM 754 N N . TYR A 1 94 ? -9.928 -1.358 4.536 1.00 98.12 94 TYR A N 1
ATOM 755 C CA . TYR A 1 94 ? -8.476 -1.432 4.378 1.00 98.12 94 TYR A CA 1
ATOM 756 C C . TYR A 1 94 ? -7.711 -1.347 5.704 1.00 98.12 94 TYR A C 1
ATOM 758 O O . TYR A 1 94 ? -6.731 -2.072 5.875 1.00 98.12 94 TYR A O 1
ATOM 766 N N . PHE A 1 95 ? -8.157 -0.540 6.671 1.00 98.38 95 PHE A N 1
ATOM 767 C CA . PHE A 1 95 ? -7.537 -0.546 8.001 1.00 98.38 95 PHE A CA 1
ATOM 768 C C . PHE A 1 95 ? -7.759 -1.874 8.747 1.00 98.38 95 PHE A C 1
ATOM 770 O O . PHE A 1 95 ? -6.856 -2.349 9.439 1.00 98.38 95 PHE A O 1
ATOM 777 N N . GLU A 1 96 ? -8.911 -2.526 8.575 1.00 97.94 96 GLU A N 1
ATOM 778 C CA . GLU A 1 96 ? -9.159 -3.876 9.100 1.00 97.94 96 GLU A CA 1
ATOM 779 C C . GLU A 1 96 ? -8.197 -4.897 8.478 1.00 97.94 96 GLU A C 1
ATOM 781 O O . GLU A 1 96 ? -7.582 -5.681 9.202 1.00 97.94 96 GLU A O 1
ATOM 786 N N . LEU A 1 97 ? -7.969 -4.835 7.161 1.00 96.50 97 LEU A N 1
ATOM 787 C CA . LEU A 1 97 ? -6.965 -5.667 6.488 1.00 96.50 97 LEU A CA 1
ATOM 788 C C . LEU A 1 97 ? -5.545 -5.409 7.013 1.00 96.50 97 LEU A C 1
ATOM 790 O O . LEU A 1 97 ? -4.788 -6.364 7.205 1.00 96.50 97 LEU A O 1
ATOM 794 N N . THR A 1 98 ? -5.188 -4.149 7.290 1.00 97.12 98 THR A N 1
ATOM 795 C CA . THR A 1 98 ? -3.916 -3.821 7.945 1.00 97.12 98 THR A CA 1
ATOM 796 C C . THR A 1 98 ? -3.819 -4.492 9.308 1.00 97.12 98 THR A C 1
ATOM 798 O O . THR A 1 98 ? -2.864 -5.224 9.542 1.00 97.12 98 THR A O 1
ATOM 801 N N . THR A 1 99 ? -4.787 -4.272 10.200 1.00 97.25 99 THR A N 1
ATOM 802 C CA . THR A 1 99 ? -4.726 -4.801 11.577 1.00 97.25 99 THR A CA 1
ATOM 803 C C . THR A 1 99 ? -4.816 -6.325 11.636 1.00 97.25 99 THR A C 1
ATOM 805 O O . THR A 1 99 ? -4.221 -6.936 12.518 1.00 97.25 99 THR A O 1
ATOM 808 N N . SER A 1 100 ? -5.478 -6.961 10.665 1.00 95.31 100 SER A N 1
ATOM 809 C CA . SER A 1 100 ? -5.474 -8.419 10.522 1.00 95.31 100 SER A CA 1
ATOM 810 C C . SER A 1 100 ? -4.079 -8.972 10.224 1.00 95.31 100 SER A C 1
ATOM 812 O O . SER A 1 100 ? -3.784 -10.097 10.624 1.00 95.31 100 SER A O 1
ATOM 814 N N . LEU A 1 101 ? -3.237 -8.226 9.501 1.00 94.06 101 LEU A N 1
ATOM 815 C CA . LEU A 1 101 ? -1.862 -8.629 9.208 1.00 94.06 101 LEU A CA 1
ATOM 816 C C . LEU A 1 101 ? -0.884 -8.145 10.278 1.00 94.06 101 LEU A C 1
ATOM 818 O O . LEU A 1 101 ? -0.002 -8.898 10.680 1.00 94.06 101 LEU A O 1
ATOM 822 N N . ASP A 1 102 ? -1.033 -6.915 10.749 1.00 95.38 102 ASP A N 1
ATOM 823 C CA . ASP A 1 102 ? -0.209 -6.283 11.772 1.00 95.38 102 ASP A CA 1
ATOM 824 C C . ASP A 1 102 ? -1.098 -5.638 12.850 1.00 95.38 102 ASP A C 1
ATOM 826 O O . ASP A 1 102 ? -1.415 -4.446 12.776 1.00 95.38 102 ASP A O 1
ATOM 830 N N . PRO A 1 103 ? -1.479 -6.407 13.888 1.00 95.69 103 PRO A N 1
ATOM 831 C CA . PRO A 1 103 ? -2.289 -5.902 14.996 1.00 95.69 103 PRO A CA 1
ATOM 832 C C . PRO A 1 103 ? -1.596 -4.806 15.815 1.00 95.69 103 PRO A C 1
ATOM 834 O O . PRO A 1 103 ? -2.244 -4.131 16.610 1.00 95.69 103 PRO A O 1
ATOM 837 N N . THR A 1 104 ? -0.279 -4.639 15.652 1.00 96.06 104 THR A N 1
ATOM 838 C CA . THR A 1 104 ? 0.516 -3.642 16.380 1.00 96.06 104 THR A CA 1
ATOM 839 C C . THR A 1 104 ? 0.603 -2.303 15.650 1.00 96.06 104 THR A C 1
ATOM 841 O O . THR A 1 104 ? 1.177 -1.349 16.178 1.00 96.06 104 THR A O 1
ATOM 844 N N . ASN A 1 105 ? -0.009 -2.197 14.465 1.00 96.38 105 ASN A N 1
ATOM 845 C CA . ASN A 1 105 ? -0.062 -0.966 13.693 1.00 96.38 105 ASN A CA 1
ATOM 846 C C . ASN A 1 105 ? -0.959 0.083 14.376 1.00 96.38 105 ASN A C 1
ATOM 848 O O . ASN A 1 105 ? -2.168 0.144 14.146 1.00 96.38 105 ASN A O 1
ATOM 852 N N . GLN A 1 106 ? -0.353 0.926 15.217 1.00 95.81 106 GLN A N 1
ATOM 853 C CA . GLN A 1 106 ? -1.069 1.936 16.005 1.00 95.81 106 GLN A CA 1
ATOM 854 C C . GLN A 1 106 ? -1.891 2.891 15.131 1.00 95.81 106 GLN A C 1
ATOM 856 O O . GLN A 1 106 ? -3.027 3.200 15.477 1.00 95.81 106 GLN A O 1
ATOM 861 N N . GLN A 1 107 ? -1.368 3.283 13.965 1.00 93.94 107 GLN A N 1
ATOM 862 C CA . GLN A 1 107 ? -2.065 4.180 13.039 1.00 93.94 107 GLN A CA 1
ATOM 863 C C . GLN A 1 107 ? -3.391 3.582 12.552 1.00 93.94 107 GLN A C 1
ATOM 865 O O . GLN A 1 107 ? -4.422 4.252 12.590 1.00 93.94 107 GLN A O 1
ATOM 870 N N . ALA A 1 108 ? -3.385 2.313 12.136 1.00 96.81 108 ALA A N 1
ATOM 871 C CA . ALA A 1 108 ? -4.595 1.633 11.688 1.00 96.81 108 ALA A CA 1
ATOM 872 C C . ALA A 1 108 ? -5.597 1.424 12.835 1.00 96.81 108 ALA A C 1
ATOM 874 O O . ALA A 1 108 ? -6.797 1.633 12.652 1.00 96.81 108 ALA A O 1
ATOM 875 N N . VAL A 1 109 ? -5.115 1.071 14.032 1.00 97.12 109 VAL A N 1
ATOM 876 C CA . VAL A 1 109 ? -5.963 0.906 15.226 1.00 97.12 109 VAL A CA 1
ATOM 877 C C . VAL A 1 109 ? -6.654 2.220 15.604 1.00 97.12 109 VAL A C 1
ATOM 879 O O . VAL A 1 109 ? -7.862 2.245 15.850 1.00 97.12 109 VAL A O 1
ATOM 882 N N . GLU A 1 110 ? -5.917 3.329 15.629 1.00 96.19 110 GLU A N 1
ATOM 883 C CA . GLU A 1 110 ? -6.469 4.654 15.923 1.00 96.19 110 GLU A CA 1
ATOM 884 C C . GLU A 1 110 ? -7.475 5.103 14.860 1.00 96.19 110 GLU A C 1
ATOM 886 O O . GLU A 1 110 ? -8.570 5.556 15.205 1.00 96.19 110 GLU A O 1
ATOM 891 N N . ALA A 1 111 ? -7.155 4.911 13.577 1.00 95.88 111 ALA A N 1
ATOM 892 C CA . ALA A 1 111 ? -8.055 5.248 12.482 1.00 95.88 111 ALA A CA 1
ATOM 893 C C . ALA A 1 111 ? -9.379 4.472 12.569 1.00 95.88 111 ALA A C 1
ATOM 895 O O . ALA A 1 111 ? -10.449 5.072 12.457 1.00 95.88 111 ALA A O 1
ATOM 896 N N . LEU A 1 112 ? -9.338 3.167 12.863 1.00 96.69 112 LEU A N 1
ATOM 897 C CA . LEU A 1 112 ? -10.548 2.366 13.082 1.00 96.69 112 LEU A CA 1
ATOM 898 C C . LEU A 1 112 ? -11.372 2.875 14.264 1.00 96.69 112 LEU A C 1
ATOM 900 O O . LEU A 1 112 ? -12.596 2.954 14.169 1.00 96.69 112 LEU A O 1
ATOM 904 N N . ASN A 1 113 ? -10.729 3.256 15.367 1.00 95.25 113 ASN A N 1
ATOM 905 C CA . ASN A 1 113 ? -11.430 3.817 16.521 1.00 95.25 113 ASN A CA 1
ATOM 906 C C . ASN A 1 113 ? -12.164 5.119 16.176 1.00 95.25 113 ASN A C 1
ATOM 908 O O . ASN A 1 113 ? -13.275 5.333 16.663 1.00 95.25 113 ASN A O 1
ATOM 912 N N . ILE A 1 114 ? -11.569 5.978 15.345 1.00 94.19 114 ILE A N 1
ATOM 913 C CA . ILE A 1 114 ? -12.196 7.222 14.878 1.00 94.19 114 ILE A CA 1
ATOM 914 C C . ILE A 1 114 ? -13.363 6.907 13.936 1.00 94.19 114 ILE A C 1
ATOM 916 O O . ILE A 1 114 ? -14.483 7.361 14.174 1.00 94.19 114 ILE A O 1
ATOM 920 N N . LEU A 1 115 ? -13.130 6.077 12.916 1.00 92.88 115 LEU A N 1
ATOM 921 C CA . LEU A 1 115 ? -14.132 5.718 11.906 1.00 92.88 115 LEU A CA 1
ATOM 922 C C . LEU A 1 115 ? -15.350 5.009 12.519 1.00 92.88 115 LEU A C 1
ATOM 924 O O . LEU A 1 115 ? -16.483 5.268 12.123 1.00 92.88 115 LEU A O 1
ATOM 928 N N . ASN A 1 116 ? -15.142 4.173 13.540 1.00 90.12 116 ASN A N 1
ATOM 929 C CA . ASN A 1 116 ? -16.226 3.499 14.258 1.00 90.12 116 ASN A CA 1
ATOM 930 C C . ASN A 1 116 ? -17.035 4.437 15.171 1.00 90.12 116 ASN A C 1
ATOM 932 O O . ASN A 1 116 ? -18.179 4.126 15.500 1.00 90.12 116 ASN A O 1
ATOM 936 N N . LYS A 1 117 ? -16.461 5.568 15.599 1.00 85.12 117 LYS A N 1
ATOM 937 C CA . LYS A 1 117 ? -17.151 6.573 16.425 1.00 85.12 117 LYS A CA 1
ATOM 938 C C . LYS A 1 117 ? -17.902 7.609 15.588 1.00 85.12 117 LYS A C 1
ATOM 940 O O . LYS A 1 117 ? -18.947 8.068 16.032 1.00 85.12 117 LYS A O 1
ATOM 945 N N . GLY A 1 118 ? -17.385 7.957 14.408 1.00 66.62 118 GLY A N 1
ATOM 946 C CA . GLY A 1 118 ? -17.968 8.959 13.504 1.00 66.62 118 GLY A CA 1
ATOM 947 C C . GLY A 1 118 ? -19.119 8.463 12.619 1.00 66.62 118 GLY A C 1
ATOM 948 O O . GLY A 1 118 ? -19.698 9.259 11.893 1.00 66.62 118 GLY A O 1
ATOM 949 N N . GLY A 1 119 ? -19.448 7.167 12.656 1.00 57.34 119 GLY A N 1
ATOM 950 C CA . GLY A 1 119 ? -20.573 6.570 11.923 1.00 57.34 119 GLY A CA 1
ATOM 951 C C . GLY A 1 119 ? -21.905 6.538 12.686 1.00 57.34 119 GLY A C 1
ATOM 952 O O . GLY A 1 119 ? -22.736 5.684 12.380 1.00 57.34 119 GLY A O 1
ATOM 953 N N . LYS A 1 120 ? -22.083 7.390 13.705 1.00 41.66 120 LYS A N 1
ATOM 954 C CA . LYS A 1 120 ? -23.335 7.553 14.461 1.00 41.66 120 LYS A CA 1
ATOM 955 C C . LYS A 1 120 ? -23.980 8.898 14.177 1.00 41.66 120 LYS A C 1
ATOM 957 O O . LYS A 1 120 ? -23.225 9.892 14.132 1.00 41.66 120 LYS A O 1
#

Sequence (120 aa):
MAYYNLDANQQADSTFAKVLEITPTYAQGWLMRARANRGMDPDNTLFLAKPFYEKYIELAGSDKEKNKANLVIAYNYLAYYYVQQSDNAMAKTYFELTTSLDPTNQQAVEALNILNKGGK

pLDDT: mean 92.9, std 9.46, range [41.66, 98.44]